Protein AF-A0A1G9MLP8-F1 (afdb_monomer)

pLDDT: mean 77.38, std 22.93, range [35.78, 98.5]

Mean predicted aligned error: 13.38 Å

Nearest PDB structures (foldseek):
  8gqe-assembly1_B  TM=9.775E-01  e=1.980E-11  Arabidopsis thaliana
  6xzn-assembly2_B  TM=9.086E-01  e=4.707E-11  Arabidopsis thaliana
  1i2m-assembly2_D  TM=8.773E-01  e=1.036E-09  Homo sapiens
  8ux1-assembly1_L  TM=8.964E-01  e=3.568E-09  Homo sapiens
  4d4q-assembly2_B  TM=9.129E-01  e=1.330E-05  Saccharomyces cerevisiae

Solvent-accessible surface area (backbone atoms only — not comparable to full-atom values): 9219 Å² total; per-residue (Å²): 136,73,66,69,62,59,57,53,68,75,78,52,67,94,77,69,82,65,72,83,71,45,83,86,73,49,87,74,64,52,62,60,53,47,50,54,50,50,51,51,52,56,71,68,50,89,45,103,82,61,79,79,86,74,81,73,80,92,74,64,63,68,73,46,73,36,69,34,72,60,29,39,38,35,34,25,76,82,13,43,42,34,18,31,32,54,11,86,38,5,39,43,14,56,66,46,54,66,64,30,97,51,78,41,60,34,44,97,54,64,51,38,74,46,75,48,56,42,70,47,29,32,39,35,34,30,76,89,69,52,44,33,18,22,4,44,10,82,84,33,74,38,38,57,85,52,50,64,59,27,24,36,61,38,59,42,58,78,83,78,126

InterPro domains:
  IPR000408 Regulator of chromosome condensation, RCC1 [PF00415] (78-125)
  IPR000408 Regulator of chromosome condensation, RCC1 [PF00415] (128-158)
  IPR000408 Regulator of chromosome condensation, RCC1 [PR00633] (80-96)
  IPR000408 Regulator of chromosome condensation, RCC1 [PR00633] (112-125)
  IPR000408 Regulator of chromosome condensation, RCC1 [PR00633] (131-147)
  IPR000408 Regulator of chromosome condensation, RCC1 [PS50012] (79-128)
  IPR000408 Regulator of chromosome condensation, RCC1 [PS50012] (129-161)
  IPR009091 Regulator of chromosome condensation 1/beta-lactamase-inhibitor protein II [G3DSA:2.130.10.30] (37-161)
  IPR009091 Regulator of chromosome condensation 1/beta-lactamase-inhibitor protein II [SSF50985] (53-158)
  IPR011009 Protein kinase-like domain superfamily [SSF56112] (1-56)
  IPR051553 Ran GTPase-activating [PTHR45982] (58-147)

Structure (mmCIF, N/CA/C/O backbone):
data_AF-A0A1G9MLP8-F1
#
_entry.id   AF-A0A1G9MLP8-F1
#
loop_
_atom_site.group_PDB
_atom_site.id
_atom_site.type_symbol
_atom_site.label_atom_id
_atom_site.label_alt_id
_atom_site.label_comp_id
_atom_site.label_asym_id
_atom_site.label_entity_id
_atom_site.label_seq_id
_atom_site.pdbx_PDB_ins_code
_atom_site.Cartn_x
_atom_site.Cartn_y
_atom_site.Cartn_z
_atom_site.occupancy
_atom_site.B_iso_or_equiv
_atom_site.auth_seq_id
_atom_site.auth_comp_id
_atom_site.auth_asym_id
_atom_site.auth_atom_id
_atom_site.pdbx_PDB_model_num
ATOM 1 N N . MET A 1 1 ? -40.109 -25.191 17.026 1.00 53.91 1 MET A N 1
ATOM 2 C CA . MET A 1 1 ? -39.050 -24.714 17.948 1.00 53.91 1 MET A CA 1
ATOM 3 C C . MET A 1 1 ? -38.918 -25.519 19.252 1.00 53.91 1 MET A C 1
ATOM 5 O O . MET A 1 1 ? -37.947 -25.296 19.954 1.00 53.91 1 MET A O 1
ATOM 9 N N . GLY A 1 2 ? -39.821 -26.458 19.596 1.00 47.56 2 GLY A N 1
ATOM 10 C CA . GLY A 1 2 ? -39.770 -27.178 20.887 1.00 47.56 2 GLY A CA 1
ATOM 11 C C . GLY A 1 2 ? -39.292 -28.639 20.861 1.00 47.56 2 GLY A C 1
ATOM 12 O O . GLY A 1 2 ? -38.788 -29.117 21.873 1.00 47.56 2 GLY A O 1
ATOM 13 N N . GLU A 1 3 ? -39.407 -29.353 19.734 1.00 45.50 3 GLU A N 1
ATOM 14 C CA . GLU A 1 3 ? -39.109 -30.802 19.701 1.00 45.50 3 GLU A CA 1
ATOM 15 C C . GLU A 1 3 ? -37.720 -31.145 19.142 1.00 45.50 3 GLU A C 1
ATOM 17 O O . GLU A 1 3 ? -37.075 -32.064 19.639 1.00 45.50 3 GLU A O 1
ATOM 22 N N . VAL A 1 4 ? -37.178 -30.328 18.231 1.00 47.28 4 VAL A N 1
ATOM 23 C CA . VAL A 1 4 ? -35.795 -30.478 17.727 1.00 47.28 4 VAL A CA 1
ATOM 24 C C . VAL A 1 4 ? -34.762 -30.217 18.837 1.00 47.28 4 VAL A C 1
ATOM 26 O O . VAL A 1 4 ? -33.753 -30.909 18.935 1.00 47.28 4 VAL A O 1
ATOM 29 N N . TYR A 1 5 ? -35.055 -29.285 19.750 1.00 39.28 5 TYR A N 1
ATOM 30 C CA . TYR A 1 5 ? -34.163 -28.902 20.853 1.00 39.28 5 TYR A CA 1
ATOM 31 C C . TYR A 1 5 ? -34.006 -30.005 21.919 1.00 39.28 5 TYR A C 1
ATOM 33 O O . TYR A 1 5 ? -32.976 -30.078 22.584 1.00 39.28 5 TYR A O 1
ATOM 41 N N . ARG A 1 6 ? -35.002 -30.895 22.083 1.00 45.81 6 ARG A N 1
ATOM 42 C CA . ARG A 1 6 ? -34.926 -32.013 23.048 1.00 45.81 6 ARG A CA 1
ATOM 43 C C . ARG A 1 6 ? -34.207 -33.245 22.498 1.00 45.81 6 ARG A C 1
ATOM 45 O O . ARG A 1 6 ? -33.658 -33.998 23.297 1.00 45.81 6 ARG A O 1
ATOM 52 N N . ALA A 1 7 ? -34.182 -33.436 21.178 1.00 42.38 7 ALA A N 1
ATOM 53 C CA . ALA A 1 7 ? -33.455 -34.541 20.551 1.00 42.38 7 ALA A CA 1
ATOM 54 C C . ALA A 1 7 ? -31.935 -34.297 20.571 1.00 42.38 7 ALA A C 1
ATOM 56 O O . ALA A 1 7 ? -31.174 -35.162 20.994 1.00 42.38 7 ALA A O 1
ATOM 57 N N . VAL A 1 8 ? -31.499 -33.075 20.241 1.00 42.16 8 VAL A N 1
ATOM 58 C CA . VAL A 1 8 ? -30.069 -32.715 20.167 1.00 42.16 8 VAL A CA 1
ATOM 59 C C . VAL A 1 8 ? -29.393 -32.717 21.545 1.00 42.16 8 VAL A C 1
ATOM 61 O O . VAL A 1 8 ? -28.233 -33.096 21.674 1.00 42.16 8 VAL A O 1
ATOM 64 N N . HIS A 1 9 ? -30.128 -32.375 22.606 1.00 41.53 9 HIS A N 1
ATOM 65 C CA . HIS A 1 9 ? -29.565 -32.267 23.954 1.00 41.53 9 HIS A CA 1
ATOM 66 C C . HIS A 1 9 ? -29.319 -33.624 24.650 1.00 41.53 9 HIS A C 1
ATOM 68 O O . HIS A 1 9 ? -28.704 -33.647 25.720 1.00 41.53 9 HIS A O 1
ATOM 74 N N . ARG A 1 10 ? -29.809 -34.739 24.078 1.00 44.38 10 ARG A N 1
ATOM 75 C CA . ARG A 1 10 ? -29.667 -36.091 24.649 1.00 44.38 10 ARG A CA 1
ATOM 76 C C . ARG A 1 10 ? -28.544 -36.916 23.999 1.00 44.38 10 ARG A C 1
ATOM 78 O O . ARG A 1 10 ? -28.057 -37.829 24.653 1.00 44.38 10 ARG A O 1
ATOM 85 N N . GLU A 1 11 ? -28.096 -36.579 22.787 1.00 47.31 11 GLU A N 1
ATOM 86 C CA . GLU A 1 11 ? -27.062 -37.355 22.073 1.00 47.31 11 GLU A CA 1
ATOM 87 C C . GLU A 1 11 ? -25.702 -36.665 21.924 1.00 47.31 11 GLU A C 1
ATOM 89 O O . GLU A 1 11 ? -24.708 -37.357 21.718 1.00 47.31 11 GLU A O 1
ATOM 94 N N . LEU A 1 12 ? -25.594 -35.343 22.086 1.00 44.66 12 LEU A N 1
ATOM 95 C CA . LEU A 1 12 ? -24.312 -34.649 21.934 1.00 44.66 12 LEU A CA 1
ATOM 96 C C . LEU A 1 12 ? -24.011 -33.797 23.166 1.00 44.66 12 LEU A C 1
ATOM 98 O O . LEU A 1 12 ? -24.741 -32.871 23.522 1.00 44.66 12 LEU A O 1
ATOM 102 N N . GLY A 1 13 ? -22.926 -34.161 23.850 1.00 40.34 13 GLY A N 1
ATOM 103 C CA . GLY A 1 13 ? -22.403 -33.441 25.002 1.00 40.34 13 GLY A CA 1
ATOM 104 C C . GLY A 1 13 ? -22.163 -31.958 24.702 1.00 40.34 13 GLY A C 1
ATOM 105 O O . GLY A 1 13 ? -21.965 -31.539 23.563 1.00 40.34 13 GLY A O 1
ATOM 106 N N . ARG A 1 14 ? -22.177 -31.165 25.776 1.00 49.50 14 ARG A N 1
ATOM 107 C CA . ARG A 1 14 ? -22.226 -29.697 25.800 1.00 49.50 14 ARG A CA 1
ATOM 108 C C . ARG A 1 14 ? -21.105 -28.868 25.122 1.00 49.50 14 ARG A C 1
ATOM 110 O O . ARG A 1 14 ? -21.254 -27.654 25.205 1.00 49.50 14 ARG A O 1
ATOM 117 N N . PRO A 1 15 ? -20.067 -29.381 24.424 1.00 39.38 15 PRO A N 1
ATOM 118 C CA . PRO A 1 15 ? -19.195 -28.500 23.640 1.00 39.38 15 PRO A CA 1
ATOM 119 C C . PRO A 1 15 ? -19.415 -28.521 22.117 1.00 39.38 15 PRO A C 1
ATOM 121 O O . PRO A 1 15 ? -18.809 -27.705 21.440 1.00 39.38 15 PRO A O 1
ATOM 124 N N . ALA A 1 16 ? -20.263 -29.385 21.545 1.00 42.25 16 ALA A N 1
ATOM 125 C CA . ALA A 1 16 ? -20.268 -29.576 20.082 1.00 42.25 16 ALA A CA 1
ATOM 126 C C . ALA A 1 16 ? -21.273 -28.709 19.291 1.00 42.25 16 ALA A C 1
ATOM 128 O O . ALA A 1 16 ? -21.207 -28.650 18.068 1.00 42.25 16 ALA A O 1
ATOM 129 N N . ALA A 1 17 ? -22.211 -28.025 19.954 1.00 41.25 17 ALA A N 1
ATOM 130 C CA . ALA A 1 17 ? -23.273 -27.275 19.267 1.00 41.25 17 ALA A CA 1
ATOM 131 C C . ALA A 1 17 ? -22.945 -25.789 19.008 1.00 41.25 17 ALA A C 1
ATOM 133 O O . ALA A 1 17 ? -23.724 -25.103 18.351 1.00 41.25 17 ALA A O 1
ATOM 134 N N . LEU A 1 18 ? -21.812 -25.286 19.513 1.00 40.53 18 LEU A N 1
ATOM 135 C CA . LEU A 1 18 ? -21.386 -23.888 19.347 1.00 40.53 18 LEU A CA 1
ATOM 136 C C . LEU A 1 18 ? -20.372 -23.681 18.208 1.00 40.53 18 LEU A C 1
ATOM 138 O O . LEU A 1 18 ? -20.212 -22.553 17.759 1.00 40.53 18 LEU A O 1
ATOM 142 N N . GLU A 1 19 ? -19.748 -24.737 17.675 1.00 47.59 19 GLU A N 1
ATOM 143 C CA . GLU A 1 19 ? -18.704 -24.603 16.640 1.00 47.59 19 GLU A CA 1
ATOM 144 C C . GLU A 1 19 ? -19.226 -24.427 15.205 1.00 47.59 19 GLU A C 1
ATOM 146 O O . GLU A 1 19 ? -18.466 -24.056 14.317 1.00 47.59 19 GLU A O 1
ATOM 151 N N . LEU A 1 20 ? -20.522 -24.624 14.952 1.00 42.75 20 LEU A N 1
ATOM 152 C CA . LEU A 1 20 ? -21.065 -24.616 13.585 1.00 42.75 20 LEU A CA 1
ATOM 153 C C . LEU A 1 20 ? -21.684 -23.283 13.134 1.00 42.75 20 LEU A C 1
ATOM 155 O O . LEU A 1 20 ? -22.142 -23.184 12.000 1.00 42.75 20 LEU A O 1
ATOM 159 N N . LEU A 1 21 ? -21.679 -22.248 13.984 1.00 41.38 21 LEU A N 1
ATOM 160 C CA . LEU A 1 21 ? -22.217 -20.917 13.645 1.00 41.38 21 LEU A CA 1
ATOM 161 C C . LEU A 1 21 ? -21.263 -19.742 13.933 1.00 41.38 21 LEU A C 1
ATOM 163 O O . LEU A 1 21 ? -21.605 -18.599 13.647 1.00 41.38 21 LEU A O 1
ATOM 167 N N . LEU A 1 22 ? -20.060 -20.001 14.450 1.00 45.56 22 LEU A N 1
ATOM 168 C CA . LEU A 1 22 ? -19.068 -18.966 14.776 1.00 45.56 22 LEU A CA 1
ATOM 169 C C . LEU A 1 22 ? -18.173 -18.447 13.622 1.00 45.56 22 LEU A C 1
ATOM 171 O O . LEU A 1 22 ? -17.704 -17.314 13.750 1.00 45.56 22 LEU A O 1
ATOM 175 N N . PRO A 1 23 ? -17.950 -19.135 12.479 1.00 43.00 23 PRO A N 1
ATOM 176 C CA . PRO A 1 23 ? -17.004 -18.629 11.472 1.00 43.00 23 PRO A CA 1
ATOM 177 C C . PRO A 1 23 ? -17.439 -17.334 10.766 1.00 43.00 23 PRO A C 1
ATOM 179 O O . PRO A 1 23 ? -16.598 -16.620 10.233 1.00 43.00 23 PRO A O 1
ATOM 182 N N . ALA A 1 24 ? -18.736 -17.010 10.764 1.00 35.78 24 ALA A N 1
ATOM 183 C CA . ALA A 1 24 ? -19.271 -15.858 10.033 1.00 35.78 24 ALA A CA 1
ATOM 184 C C . ALA A 1 24 ? -19.302 -14.545 10.844 1.00 35.78 24 ALA A C 1
ATOM 186 O O . ALA A 1 24 ? -19.561 -13.492 10.272 1.00 35.78 24 ALA A O 1
ATOM 187 N N . LEU A 1 25 ? -19.039 -14.585 12.159 1.00 38.50 25 LEU A N 1
ATOM 188 C CA . LEU A 1 25 ? -19.125 -13.412 13.048 1.00 38.50 25 LEU A CA 1
ATOM 189 C C . LEU A 1 25 ? -17.811 -13.062 13.773 1.00 38.50 25 LEU A C 1
ATOM 191 O O . LEU A 1 25 ? -17.696 -11.958 14.294 1.00 38.50 25 LEU A O 1
ATOM 195 N N . ALA A 1 26 ? -16.805 -13.945 13.785 1.00 42.91 26 ALA A N 1
ATOM 196 C CA . ALA A 1 26 ? -15.567 -13.755 14.558 1.00 42.91 26 ALA A CA 1
ATOM 197 C C . ALA A 1 26 ? -14.403 -13.082 13.793 1.00 42.91 26 ALA A C 1
ATOM 199 O O . ALA A 1 26 ? -13.362 -12.794 14.380 1.00 42.91 26 ALA A O 1
ATOM 200 N N . MET A 1 27 ? -14.548 -12.801 12.493 1.00 45.09 27 MET A N 1
ATOM 201 C CA . MET A 1 27 ? -13.410 -12.451 11.625 1.00 45.09 27 MET A CA 1
ATOM 202 C C . MET A 1 27 ? -12.809 -11.043 11.831 1.00 45.09 27 MET A C 1
ATOM 204 O O . MET A 1 27 ? -11.852 -10.700 11.146 1.00 45.09 27 MET A O 1
ATOM 208 N N . GLN A 1 28 ? -13.341 -10.218 12.740 1.00 46.53 28 GLN A N 1
ATOM 209 C CA . GLN A 1 28 ? -12.912 -8.817 12.904 1.00 46.53 28 GLN A CA 1
ATOM 210 C C . GLN A 1 28 ? -12.429 -8.463 14.326 1.00 46.53 28 GLN A C 1
ATOM 212 O O . GLN A 1 28 ? -11.511 -7.659 14.457 1.00 46.53 28 GLN A O 1
ATOM 217 N N . GLU A 1 29 ? -12.951 -9.079 15.398 1.00 45.16 29 GLU A N 1
ATOM 218 C CA . GLU A 1 29 ? -12.584 -8.682 16.776 1.00 45.16 29 GLU A CA 1
ATOM 219 C C . GLU A 1 29 ? -11.509 -9.561 17.447 1.00 45.16 29 GLU A C 1
ATOM 221 O O . GLU A 1 29 ? -10.7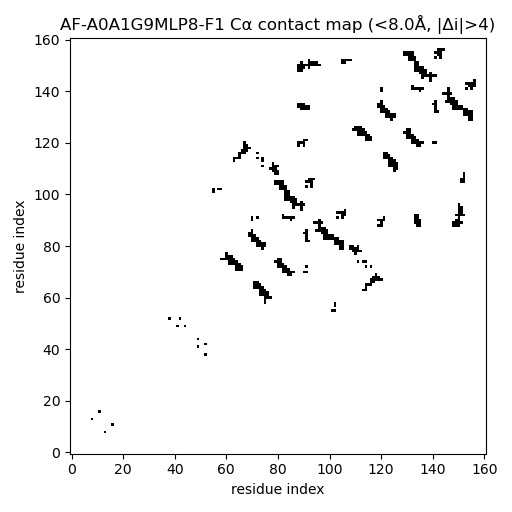58 -9.076 18.297 1.00 45.16 29 GLU A O 1
ATOM 226 N N . GLU A 1 30 ? -11.342 -10.830 17.053 1.00 51.16 30 GLU A N 1
ATOM 227 C CA . GLU A 1 30 ? -10.363 -11.714 17.709 1.00 51.16 30 GLU A CA 1
ATOM 228 C C . GLU A 1 30 ? -8.917 -11.472 17.265 1.00 51.16 30 GLU A C 1
ATOM 230 O O . GLU A 1 30 ? -8.000 -11.723 18.044 1.00 51.16 30 GLU A O 1
ATOM 235 N N . PHE A 1 31 ? -8.677 -10.946 16.060 1.00 44.84 31 PHE A N 1
ATOM 236 C CA . PHE A 1 31 ? -7.313 -10.726 15.566 1.00 44.84 31 PHE A CA 1
ATOM 237 C C . PHE A 1 31 ? -6.581 -9.650 16.376 1.00 44.84 31 PHE A C 1
ATOM 239 O O . PHE A 1 31 ? -5.468 -9.876 16.849 1.00 44.84 31 PHE A O 1
ATOM 246 N N . ALA A 1 32 ? -7.236 -8.512 16.622 1.00 41.03 32 ALA A N 1
ATOM 247 C CA . ALA A 1 32 ? -6.679 -7.437 17.439 1.00 41.03 32 ALA A CA 1
ATOM 248 C C . ALA A 1 32 ? -6.491 -7.878 18.902 1.00 41.03 32 ALA A C 1
ATOM 250 O O . ALA A 1 32 ? -5.440 -7.639 19.497 1.00 41.03 32 ALA A O 1
ATOM 251 N N . ALA A 1 33 ? -7.472 -8.586 19.474 1.00 43.09 33 ALA A N 1
ATOM 252 C CA . ALA A 1 33 ? -7.382 -9.096 20.841 1.00 43.09 33 ALA A CA 1
ATOM 253 C C . ALA A 1 33 ? -6.284 -10.163 20.995 1.00 43.09 33 ALA A C 1
ATOM 255 O O . ALA A 1 33 ? -5.565 -10.176 21.998 1.00 43.09 33 ALA A O 1
ATOM 256 N N . ARG A 1 34 ? -6.110 -11.029 19.990 1.00 52.19 34 ARG A N 1
ATOM 257 C CA . ARG A 1 34 ? -5.050 -12.037 19.941 1.00 52.19 34 ARG A CA 1
ATOM 258 C C . ARG A 1 34 ? -3.681 -11.398 19.766 1.00 52.19 34 ARG A C 1
ATOM 260 O O . ARG A 1 34 ? -2.786 -11.753 20.520 1.00 52.19 34 ARG A O 1
ATOM 267 N N . PHE A 1 35 ? -3.534 -10.416 18.880 1.00 51.34 35 PHE A N 1
ATOM 268 C CA . PHE A 1 35 ? -2.286 -9.674 18.699 1.00 51.34 35 PHE A CA 1
ATOM 269 C C . PHE A 1 35 ? -1.871 -8.946 19.983 1.00 51.34 35 PHE A C 1
ATOM 271 O O . PHE A 1 35 ? -0.734 -9.069 20.425 1.00 51.34 35 PHE A O 1
ATOM 278 N N . VAL A 1 36 ? -2.804 -8.266 20.659 1.00 54.22 36 VAL A N 1
ATOM 279 C CA . VAL A 1 36 ? -2.533 -7.596 21.944 1.00 54.22 36 VAL A CA 1
ATOM 280 C C . VAL A 1 36 ? -2.195 -8.605 23.044 1.00 54.22 36 VAL A C 1
ATOM 282 O O . VAL A 1 36 ? -1.314 -8.355 23.870 1.00 54.22 36 VAL A O 1
ATOM 285 N N . ARG A 1 37 ? -2.871 -9.759 23.074 1.00 50.50 37 ARG A N 1
ATOM 286 C CA . ARG A 1 37 ? -2.592 -10.822 24.046 1.00 50.50 37 ARG A CA 1
ATOM 287 C C . ARG A 1 37 ? -1.232 -11.470 23.794 1.00 50.50 37 ARG A C 1
ATOM 289 O O . ARG A 1 37 ? -0.479 -11.641 24.746 1.00 50.50 37 ARG A O 1
ATOM 296 N N . GLU A 1 38 ? -0.904 -11.793 22.550 1.00 53.50 38 GLU A N 1
ATOM 297 C CA . GLU A 1 38 ? 0.383 -12.374 22.161 1.00 53.50 38 GLU A CA 1
ATOM 298 C C . GLU A 1 38 ? 1.524 -11.368 22.367 1.00 53.50 38 GLU A C 1
ATOM 300 O O . GLU A 1 38 ? 2.541 -11.737 22.946 1.00 53.50 38 GLU A O 1
ATOM 305 N N . ALA A 1 39 ? 1.328 -10.082 22.055 1.00 53.38 39 ALA A N 1
ATOM 306 C CA . ALA A 1 39 ? 2.288 -9.021 22.363 1.00 53.38 39 ALA A CA 1
ATOM 307 C C . ALA A 1 39 ? 2.532 -8.877 23.877 1.00 53.38 39 ALA A C 1
ATOM 309 O O . ALA A 1 39 ? 3.679 -8.764 24.304 1.00 53.38 39 ALA A O 1
ATOM 310 N N . ARG A 1 40 ? 1.486 -8.951 24.717 1.00 57.59 40 ARG A N 1
ATOM 311 C CA . ARG A 1 40 ? 1.635 -8.949 26.187 1.00 57.59 40 ARG A CA 1
ATOM 312 C C . ARG A 1 40 ? 2.339 -10.198 26.713 1.00 57.59 40 ARG A C 1
ATOM 314 O O . ARG A 1 40 ? 3.132 -10.095 27.643 1.00 57.59 40 ARG A O 1
ATOM 321 N N . VAL A 1 41 ? 2.070 -11.365 26.125 1.00 57.31 41 VAL A N 1
ATOM 322 C CA . VAL A 1 41 ? 2.769 -12.612 26.471 1.00 57.31 41 VAL A CA 1
ATOM 323 C C . VAL A 1 41 ? 4.250 -12.501 26.101 1.00 57.31 41 VAL A C 1
ATOM 325 O O . VAL A 1 41 ? 5.091 -12.816 26.936 1.00 57.31 41 VAL A O 1
ATOM 328 N N . MET A 1 42 ? 4.583 -11.964 24.924 1.00 51.47 42 MET A N 1
ATOM 329 C CA . MET A 1 42 ? 5.971 -11.728 24.511 1.00 51.47 42 MET A CA 1
ATOM 330 C C . MET A 1 42 ? 6.684 -10.692 25.394 1.00 51.47 42 MET A C 1
ATOM 332 O O . MET A 1 42 ? 7.830 -10.917 25.755 1.00 51.47 42 MET A O 1
ATOM 336 N N . GLN A 1 43 ? 6.006 -9.621 25.828 1.00 53.53 43 GLN A N 1
ATOM 337 C CA . GLN A 1 43 ? 6.556 -8.658 26.800 1.00 53.53 43 GLN A CA 1
ATOM 338 C C . GLN A 1 43 ? 6.795 -9.266 28.189 1.00 53.53 43 GLN A C 1
ATOM 340 O O . GLN A 1 43 ? 7.661 -8.798 28.919 1.00 53.53 43 GLN A O 1
ATOM 345 N N . SER A 1 44 ? 6.014 -10.281 28.575 1.00 55.84 44 SER A N 1
ATOM 346 C CA . SER A 1 44 ? 6.145 -10.953 29.877 1.00 55.84 44 SER A CA 1
ATOM 347 C C . SER A 1 44 ? 7.222 -12.041 29.910 1.00 55.84 44 SER A C 1
ATOM 349 O O . SER A 1 44 ? 7.632 -12.472 30.988 1.00 55.84 44 SER A O 1
ATOM 351 N N . LEU A 1 45 ? 7.674 -12.498 28.740 1.00 54.41 45 LEU A N 1
ATOM 352 C CA . LEU A 1 45 ? 8.751 -13.466 28.604 1.00 54.41 45 LEU A CA 1
ATOM 353 C C . LEU A 1 45 ? 10.069 -12.693 28.535 1.00 54.41 45 LEU A C 1
ATOM 355 O O . LEU A 1 45 ? 10.526 -12.329 27.458 1.00 54.41 45 LEU A O 1
ATOM 359 N N . ASP A 1 46 ? 10.670 -12.451 29.698 1.00 52.06 46 ASP A N 1
ATOM 360 C CA . ASP A 1 46 ? 11.998 -11.846 29.889 1.00 52.06 46 ASP A CA 1
ATOM 361 C C . ASP A 1 46 ? 13.107 -12.807 29.389 1.00 52.06 46 ASP A C 1
ATOM 363 O O . ASP A 1 46 ? 13.941 -13.318 30.139 1.00 52.06 46 ASP A O 1
ATOM 367 N N . HIS A 1 47 ? 13.031 -13.188 28.108 1.00 49.28 47 HIS A N 1
ATOM 368 C CA . HIS A 1 47 ? 13.912 -14.155 27.470 1.00 49.28 47 HIS A CA 1
ATOM 369 C C . HIS A 1 47 ? 15.039 -13.411 26.745 1.00 49.28 47 HIS A C 1
ATOM 371 O O . HIS A 1 47 ? 14.752 -12.624 25.842 1.00 49.28 47 HIS A O 1
ATOM 377 N N . PRO A 1 48 ? 16.321 -13.706 27.033 1.00 49.19 48 PRO A N 1
ATOM 378 C CA . PRO A 1 48 ? 17.476 -12.958 26.517 1.00 49.19 48 PRO A CA 1
ATOM 379 C C . PRO A 1 48 ? 17.740 -13.122 25.002 1.00 49.19 48 PRO A C 1
ATOM 381 O O . PRO A 1 48 ? 18.816 -12.778 24.520 1.00 49.19 48 PRO A O 1
ATOM 384 N N . GLY A 1 49 ? 16.769 -13.640 24.245 1.00 51.31 49 GLY A N 1
ATOM 385 C CA . GLY A 1 49 ? 16.804 -13.791 22.790 1.00 51.31 49 GLY A CA 1
ATOM 386 C C . GLY A 1 49 ? 15.471 -13.507 22.085 1.00 51.31 49 GLY A C 1
ATOM 387 O O . GLY A 1 49 ? 15.378 -13.760 20.887 1.00 51.31 49 GLY A O 1
ATOM 388 N N . ILE A 1 50 ? 14.441 -13.013 22.787 1.00 51.53 50 ILE A N 1
ATOM 389 C CA . ILE A 1 50 ? 13.171 -12.612 22.159 1.00 51.53 50 ILE A CA 1
ATOM 390 C C . ILE A 1 50 ? 13.204 -11.107 21.897 1.00 51.53 50 ILE A C 1
ATOM 392 O O . ILE A 1 50 ? 13.540 -10.305 22.763 1.00 51.53 50 ILE A O 1
ATOM 396 N N . ALA A 1 51 ? 12.903 -10.765 20.647 1.00 50.25 51 ALA A N 1
ATOM 397 C CA . ALA A 1 51 ? 12.945 -9.434 20.074 1.00 50.25 51 ALA A CA 1
ATOM 398 C C . ALA A 1 51 ? 12.258 -8.384 20.958 1.00 50.25 51 ALA A C 1
ATOM 400 O O . ALA A 1 51 ? 11.099 -8.531 21.347 1.00 50.25 51 ALA A O 1
ATOM 401 N N . TYR A 1 52 ? 12.969 -7.289 21.216 1.00 52.78 52 TYR A N 1
ATOM 402 C CA . TYR A 1 52 ? 12.377 -6.073 21.753 1.00 52.78 52 TYR A CA 1
ATOM 403 C C . TYR A 1 52 ? 11.236 -5.644 20.826 1.00 52.78 52 TYR A C 1
ATOM 405 O O . TYR A 1 52 ? 11.463 -5.384 19.644 1.00 52.78 52 TYR A O 1
ATOM 413 N N . LEU A 1 53 ? 10.007 -5.585 21.343 1.00 56.66 53 LEU A N 1
ATOM 414 C CA . LEU A 1 53 ? 8.910 -4.970 20.605 1.00 56.66 53 LEU A CA 1
ATOM 415 C C . LEU A 1 53 ? 9.245 -3.491 20.415 1.00 56.66 53 LEU A C 1
ATOM 417 O O . LEU A 1 53 ? 9.374 -2.746 21.387 1.00 56.66 53 LEU A O 1
ATOM 421 N N . VAL A 1 54 ? 9.395 -3.080 19.160 1.00 65.88 54 VAL A N 1
ATOM 422 C CA . VAL A 1 54 ? 9.622 -1.685 18.795 1.00 65.88 54 VAL A CA 1
ATOM 423 C C . VAL A 1 54 ? 8.287 -1.081 18.390 1.00 65.88 54 VAL A C 1
ATOM 425 O O . VAL A 1 54 ? 7.614 -1.575 17.486 1.00 65.88 54 VAL A O 1
ATOM 428 N N . THR A 1 55 ? 7.896 -0.005 19.066 1.00 73.31 55 THR A N 1
ATOM 429 C CA . THR A 1 55 ? 6.736 0.786 18.661 1.00 73.31 55 THR A CA 1
ATOM 430 C C . THR A 1 55 ? 7.059 1.519 17.366 1.00 73.31 55 THR A C 1
ATOM 432 O O . THR A 1 55 ? 8.056 2.237 17.287 1.00 73.31 55 THR A O 1
ATOM 435 N N . VAL A 1 56 ? 6.190 1.386 16.368 1.00 72.94 56 VAL A N 1
ATOM 436 C CA . VAL A 1 56 ? 6.250 2.218 15.167 1.00 72.94 56 VAL A CA 1
ATOM 437 C C . VAL A 1 56 ? 5.674 3.593 15.514 1.00 72.94 56 VAL A C 1
ATOM 439 O O . VAL A 1 56 ? 4.467 3.759 15.683 1.00 72.94 56 VAL A O 1
ATOM 442 N N . SER A 1 57 ? 6.555 4.574 15.697 1.00 75.19 57 SER A N 1
ATOM 443 C CA . SER A 1 57 ? 6.178 5.949 16.037 1.00 75.19 57 SER A CA 1
ATOM 444 C C . SER A 1 57 ? 5.391 6.616 14.905 1.00 75.19 57 SER A C 1
ATOM 446 O O . SER A 1 57 ? 5.678 6.397 13.733 1.00 75.19 57 SER A O 1
ATOM 448 N N . GLY A 1 58 ? 4.427 7.470 15.258 1.00 72.75 58 GLY A N 1
ATOM 449 C CA . GLY A 1 58 ? 3.650 8.264 14.293 1.00 72.75 58 GLY A CA 1
ATOM 450 C C . GLY A 1 58 ? 2.361 7.606 13.792 1.00 72.75 58 GLY A C 1
ATOM 451 O O . GLY A 1 58 ? 1.558 8.279 13.151 1.00 72.75 58 GLY A O 1
ATOM 452 N N . LEU A 1 59 ? 2.111 6.338 14.135 1.00 77.38 59 LEU A N 1
ATOM 453 C CA . LEU A 1 59 ? 0.857 5.655 13.819 1.00 77.38 59 LEU A CA 1
ATOM 454 C C . LEU A 1 59 ? -0.149 5.805 14.963 1.00 77.38 59 LEU A C 1
ATOM 456 O O . LEU A 1 59 ? 0.060 5.307 16.069 1.00 77.38 59 LEU A O 1
ATOM 460 N N . THR A 1 60 ? -1.263 6.478 14.688 1.00 80.06 60 THR A N 1
ATOM 461 C CA . THR A 1 60 ? -2.407 6.599 15.601 1.00 80.06 60 THR A CA 1
ATOM 462 C C . THR A 1 60 ? -3.660 6.055 14.928 1.00 80.06 60 THR A C 1
ATOM 464 O O . THR A 1 60 ? -3.800 6.136 13.709 1.00 80.06 60 THR A O 1
ATOM 467 N N . ASP A 1 61 ? -4.572 5.496 15.725 1.00 87.19 61 ASP A N 1
ATOM 468 C CA . ASP A 1 61 ? -5.882 5.010 15.270 1.00 87.19 61 ASP A CA 1
ATOM 469 C C . ASP A 1 61 ? -5.833 3.993 14.118 1.00 87.19 61 ASP A C 1
ATOM 471 O O . ASP A 1 61 ? -6.710 3.981 13.255 1.00 87.19 61 ASP A O 1
ATOM 475 N N . VAL A 1 62 ? -4.817 3.125 14.100 1.00 88.88 62 VAL A N 1
ATOM 476 C CA . VAL A 1 62 ? -4.728 2.016 13.139 1.00 88.88 62 VAL A CA 1
ATOM 477 C C . VAL A 1 62 ? -5.875 1.034 13.379 1.00 88.88 62 VAL A C 1
ATOM 479 O O . VAL A 1 62 ? -6.069 0.553 14.495 1.00 88.88 62 VAL A O 1
ATOM 482 N N . ILE A 1 63 ? -6.630 0.735 12.322 1.00 90.38 63 ILE A N 1
ATOM 483 C CA . ILE A 1 63 ? -7.768 -0.197 12.338 1.00 90.38 63 ILE A CA 1
ATOM 484 C C . ILE A 1 63 ? -7.495 -1.477 11.549 1.00 90.38 63 ILE A C 1
ATOM 486 O O . ILE A 1 63 ? -8.172 -2.480 11.755 1.00 90.38 63 ILE A O 1
ATOM 490 N N . THR A 1 64 ? -6.520 -1.471 10.642 1.00 89.44 64 THR A N 1
ATOM 491 C CA . THR A 1 64 ? -6.143 -2.638 9.834 1.00 89.44 64 THR A CA 1
ATOM 492 C C . THR A 1 64 ? -4.673 -2.538 9.451 1.00 89.44 64 THR A C 1
ATOM 494 O O . THR A 1 64 ? -4.151 -1.442 9.264 1.00 89.44 64 THR A O 1
ATOM 497 N N . ILE A 1 65 ? -4.002 -3.682 9.340 1.00 91.88 65 ILE A N 1
ATOM 498 C CA . ILE A 1 65 ? -2.631 -3.794 8.837 1.00 91.88 65 ILE A CA 1
ATOM 499 C C . ILE A 1 65 ? -2.572 -4.866 7.753 1.00 91.88 65 ILE A C 1
ATOM 501 O O . ILE A 1 65 ? -3.357 -5.814 7.780 1.00 91.88 65 ILE A O 1
ATOM 505 N N . ALA A 1 66 ? -1.622 -4.737 6.836 1.00 90.88 66 ALA A N 1
ATOM 506 C CA . ALA A 1 66 ? -1.319 -5.746 5.831 1.00 90.88 66 ALA A CA 1
ATOM 507 C C . ALA A 1 66 ? 0.205 -5.867 5.677 1.00 90.88 66 ALA A C 1
ATOM 509 O O . ALA A 1 66 ? 0.912 -4.862 5.720 1.00 90.88 66 ALA A O 1
ATOM 510 N N . ALA A 1 67 ? 0.717 -7.089 5.528 1.00 90.31 67 ALA A N 1
ATOM 511 C CA . ALA A 1 67 ? 2.146 -7.354 5.373 1.00 90.31 67 ALA A CA 1
ATOM 512 C C . ALA A 1 67 ? 2.409 -7.996 4.008 1.00 90.31 67 ALA A C 1
ATOM 514 O O . ALA A 1 67 ? 1.830 -9.039 3.702 1.00 90.31 67 ALA A O 1
ATOM 515 N N . GLY A 1 68 ? 3.254 -7.352 3.202 1.00 88.25 68 GLY A N 1
ATOM 516 C CA . GLY A 1 68 ? 3.790 -7.916 1.964 1.00 88.25 68 GLY A CA 1
ATOM 517 C C . GLY A 1 68 ? 5.090 -8.682 2.220 1.00 88.25 68 GLY A C 1
ATOM 518 O O . GLY A 1 68 ? 5.413 -8.993 3.364 1.00 88.25 68 GLY A O 1
ATOM 519 N N . ASP A 1 69 ? 5.867 -8.964 1.168 1.00 90.62 69 ASP A N 1
ATOM 520 C CA . ASP A 1 69 ? 7.126 -9.730 1.290 1.00 90.62 69 ASP A CA 1
ATOM 521 C C . ASP A 1 69 ? 8.161 -9.016 2.173 1.00 90.62 69 ASP A C 1
ATOM 523 O O . ASP A 1 69 ? 8.666 -9.563 3.152 1.00 90.62 69 ASP A O 1
ATOM 527 N N . ARG A 1 70 ? 8.455 -7.754 1.839 1.00 92.88 70 ARG A N 1
ATOM 528 C CA . ARG A 1 70 ? 9.446 -6.922 2.545 1.00 92.88 70 ARG A CA 1
ATOM 529 C C . ARG A 1 70 ? 8.918 -5.544 2.934 1.00 92.88 70 ARG A C 1
ATOM 531 O O . ARG A 1 70 ? 9.702 -4.636 3.199 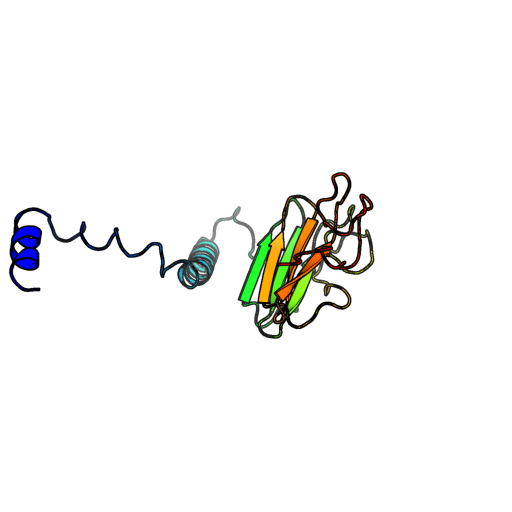1.00 92.88 70 ARG A O 1
ATOM 538 N N . PHE A 1 71 ? 7.600 -5.372 2.955 1.00 95.12 71 PHE A N 1
ATOM 539 C CA . PHE A 1 71 ? 6.963 -4.101 3.285 1.00 95.12 71 PHE A CA 1
ATOM 540 C C . PHE A 1 71 ? 5.662 -4.304 4.059 1.00 95.12 71 PHE A C 1
ATOM 542 O O . PHE A 1 71 ? 5.147 -5.416 4.182 1.00 95.12 71 PHE A O 1
ATOM 549 N N . SER A 1 72 ? 5.143 -3.234 4.639 1.00 94.94 72 SER A N 1
ATOM 550 C CA . SER A 1 72 ? 3.940 -3.246 5.464 1.00 94.94 72 SER A CA 1
ATOM 551 C C . SER A 1 72 ? 3.064 -2.044 5.152 1.00 94.94 72 SER A C 1
ATOM 553 O O . SER A 1 72 ? 3.561 -0.999 4.737 1.00 94.94 72 SER A O 1
ATOM 555 N N . LEU A 1 73 ? 1.762 -2.209 5.372 1.00 94.50 73 LEU A N 1
ATOM 556 C CA . LEU A 1 73 ? 0.747 -1.171 5.281 1.00 94.50 73 LEU A CA 1
ATOM 557 C C . LEU A 1 73 ? -0.035 -1.117 6.595 1.00 94.50 73 LEU A C 1
ATOM 559 O O . LEU A 1 73 ? -0.308 -2.147 7.217 1.00 94.50 73 LEU A O 1
ATOM 563 N N . ALA A 1 74 ? -0.475 0.076 6.969 1.00 95.06 74 ALA A N 1
ATOM 564 C CA . ALA A 1 74 ? -1.453 0.296 8.021 1.00 95.06 74 ALA A CA 1
ATOM 565 C C . ALA A 1 74 ? -2.528 1.269 7.534 1.00 95.06 74 ALA A C 1
ATOM 567 O O . ALA A 1 74 ? -2.218 2.317 6.975 1.00 95.06 74 ALA A O 1
ATOM 568 N N . LEU A 1 75 ? -3.788 0.915 7.771 1.00 94.31 75 LEU A N 1
ATOM 569 C CA . LEU A 1 75 ? -4.954 1.757 7.542 1.00 94.31 75 LEU A CA 1
ATOM 570 C C . LEU A 1 75 ? -5.389 2.378 8.871 1.00 94.31 75 LEU A C 1
ATOM 572 O O . LEU A 1 75 ? -5.694 1.668 9.834 1.00 94.31 75 LEU A O 1
ATOM 576 N N . CYS A 1 76 ? -5.439 3.703 8.911 1.00 92.44 76 CYS A N 1
ATOM 577 C CA . CYS A 1 76 ? -5.967 4.487 10.018 1.00 92.44 76 CYS A CA 1
ATOM 578 C C . CYS A 1 76 ? -7.487 4.669 9.892 1.00 92.44 76 CYS A C 1
ATOM 580 O O . CYS A 1 76 ? -8.048 4.689 8.799 1.00 92.44 76 CYS A O 1
ATOM 582 N N . ARG A 1 77 ? -8.165 4.881 11.026 1.00 90.12 77 ARG A N 1
ATOM 583 C CA . ARG A 1 77 ? -9.625 5.079 11.105 1.00 90.12 77 ARG A CA 1
ATOM 584 C C . ARG A 1 77 ? -10.149 6.239 10.253 1.00 90.12 77 ARG A C 1
ATOM 586 O O . ARG A 1 77 ? -11.316 6.236 9.885 1.00 90.12 77 ARG A O 1
ATOM 593 N N . ASN A 1 78 ? -9.309 7.228 9.971 1.00 90.62 78 ASN A N 1
ATOM 594 C CA . ASN A 1 78 ? -9.637 8.382 9.135 1.00 90.62 78 ASN A CA 1
ATOM 595 C C . ASN A 1 78 ? -9.435 8.129 7.627 1.00 90.62 78 ASN A C 1
ATOM 597 O O . ASN A 1 78 ? -9.414 9.087 6.864 1.00 90.62 78 ASN A O 1
ATOM 601 N N . GLY A 1 79 ? -9.216 6.881 7.206 1.00 92.75 79 GLY A N 1
ATOM 602 C CA . GLY A 1 79 ? -9.014 6.525 5.801 1.00 92.75 79 GLY A CA 1
ATOM 603 C C . GLY A 1 79 ? -7.603 6.783 5.267 1.00 92.75 79 GLY A C 1
ATOM 604 O O . GLY A 1 79 ? -7.375 6.602 4.075 1.00 92.75 79 GLY A O 1
ATOM 605 N N . ARG A 1 80 ? -6.649 7.192 6.118 1.00 94.75 80 ARG A N 1
ATOM 606 C CA . ARG A 1 80 ? -5.235 7.346 5.737 1.00 94.75 80 ARG A CA 1
ATOM 607 C C . ARG A 1 80 ? -4.530 5.992 5.701 1.00 94.75 80 ARG A C 1
ATOM 609 O O . ARG A 1 80 ? -4.678 5.203 6.635 1.00 94.75 80 ARG A O 1
ATOM 616 N N . VAL A 1 81 ? -3.704 5.766 4.681 1.00 96.62 81 VAL A N 1
ATOM 617 C CA . VAL A 1 81 ? -2.847 4.578 4.567 1.00 96.62 81 VAL A CA 1
ATOM 618 C C . VAL A 1 81 ? -1.385 4.981 4.696 1.00 96.62 81 VAL A C 1
ATOM 620 O O . VAL A 1 81 ? -0.923 5.884 4.003 1.00 96.62 81 VAL A O 1
ATOM 623 N N . THR A 1 82 ? -0.664 4.290 5.573 1.00 96.31 82 THR A N 1
ATOM 624 C CA . THR A 1 82 ? 0.776 4.471 5.782 1.00 96.31 82 THR A CA 1
ATOM 625 C C . THR A 1 82 ? 1.517 3.197 5.415 1.00 96.31 82 THR A C 1
ATOM 627 O O . THR A 1 82 ? 1.043 2.111 5.761 1.00 96.31 82 THR A O 1
ATOM 630 N N . THR A 1 83 ? 2.687 3.303 4.800 1.00 96.75 83 THR A N 1
ATOM 631 C CA . THR A 1 83 ? 3.490 2.162 4.351 1.00 96.75 83 THR A CA 1
ATOM 632 C C . THR A 1 83 ? 4.951 2.308 4.767 1.00 96.75 83 THR A C 1
ATOM 634 O O . THR A 1 83 ? 5.426 3.410 5.024 1.00 96.75 83 THR A O 1
ATOM 637 N N . TRP A 1 84 ? 5.669 1.195 4.914 1.00 97.31 84 TRP A N 1
ATOM 638 C CA . TRP A 1 84 ? 7.115 1.190 5.175 1.00 97.31 84 TRP A CA 1
ATOM 639 C C . TRP A 1 84 ? 7.751 -0.127 4.733 1.00 97.31 84 TRP A C 1
ATOM 641 O O . TRP A 1 84 ? 7.071 -1.144 4.595 1.00 97.31 84 TRP A O 1
ATOM 651 N N . GLY A 1 85 ? 9.069 -0.120 4.552 1.00 97.06 85 GLY A N 1
ATOM 652 C CA . GLY A 1 85 ? 9.880 -1.252 4.116 1.00 97.06 85 GLY A CA 1
ATOM 653 C C . GLY A 1 85 ? 10.427 -1.071 2.702 1.00 97.06 85 GLY A C 1
ATOM 654 O O . GLY A 1 85 ? 10.752 0.044 2.293 1.00 97.06 85 GLY A O 1
ATOM 655 N N . ALA A 1 86 ? 10.560 -2.185 1.987 1.00 96.69 86 ALA A N 1
ATOM 656 C CA . ALA A 1 86 ? 11.106 -2.229 0.636 1.00 96.69 86 ALA A CA 1
ATOM 657 C C . ALA A 1 86 ? 10.175 -1.565 -0.390 1.00 96.69 86 ALA A C 1
ATOM 659 O O . ALA A 1 86 ? 8.953 -1.720 -0.298 1.00 96.69 86 ALA A O 1
ATOM 660 N N . ASN A 1 87 ? 10.746 -0.875 -1.379 1.00 98.12 87 ASN A N 1
ATOM 661 C CA . ASN A 1 87 ? 10.003 -0.078 -2.358 1.00 98.12 87 ASN A CA 1
ATOM 662 C C . ASN A 1 87 ? 10.522 -0.193 -3.802 1.00 98.12 87 ASN A C 1
ATOM 664 O O . ASN A 1 87 ? 10.210 0.647 -4.641 1.00 98.12 87 ASN A O 1
ATOM 668 N N . GLU A 1 88 ? 11.300 -1.224 -4.135 1.00 97.81 88 GLU A N 1
ATOM 669 C CA . GLU A 1 88 ? 11.987 -1.306 -5.435 1.00 97.81 88 GLU A CA 1
ATOM 670 C C . GLU A 1 88 ? 11.030 -1.438 -6.638 1.00 97.81 88 GLU A C 1
ATOM 672 O O . GLU A 1 88 ? 11.455 -1.346 -7.788 1.00 97.81 88 GLU A O 1
ATOM 677 N N . ARG A 1 89 ? 9.740 -1.680 -6.379 1.00 97.94 89 ARG A N 1
ATOM 678 C CA . ARG A 1 89 ? 8.647 -1.768 -7.355 1.00 97.94 89 ARG A CA 1
ATOM 679 C C . ARG A 1 89 ? 7.609 -0.660 -7.191 1.00 97.94 89 ARG A C 1
ATOM 681 O O . ARG A 1 89 ? 6.586 -0.705 -7.859 1.00 97.94 89 ARG A O 1
ATOM 688 N N . GLY A 1 90 ? 7.830 0.300 -6.292 1.00 98.19 90 GLY A N 1
ATOM 689 C CA . GLY A 1 90 ? 6.846 1.334 -5.971 1.00 98.19 90 GLY A CA 1
ATOM 690 C C . GLY A 1 90 ? 5.727 0.852 -5.040 1.00 98.19 90 GLY A C 1
ATOM 691 O O . GLY A 1 90 ? 4.711 1.527 -4.894 1.00 98.19 90 GLY A O 1
ATOM 692 N N . GLN A 1 91 ? 5.882 -0.314 -4.398 1.00 98.25 91 GLN A N 1
ATOM 693 C CA . GLN A 1 91 ? 4.855 -0.958 -3.569 1.00 98.25 91 GLN A CA 1
ATOM 694 C C . GLN A 1 91 ? 4.444 -0.157 -2.320 1.00 98.25 91 GLN A C 1
ATOM 696 O O . GLN A 1 91 ? 3.402 -0.448 -1.723 1.00 98.25 91 GLN A O 1
ATOM 701 N N . LEU A 1 92 ? 5.211 0.876 -1.947 1.00 98.25 92 LEU A N 1
ATOM 702 C CA . LEU A 1 92 ? 4.845 1.817 -0.888 1.00 98.25 92 LEU A CA 1
ATOM 703 C C . LEU A 1 92 ? 3.842 2.885 -1.338 1.00 98.25 92 LEU A C 1
ATOM 705 O O . LEU A 1 92 ? 3.145 3.425 -0.481 1.00 98.25 92 LEU A O 1
ATOM 709 N N . GLY A 1 93 ? 3.732 3.173 -2.639 1.00 98.19 93 GLY A N 1
ATOM 710 C CA . GLY A 1 93 ? 2.723 4.095 -3.175 1.00 98.19 93 GLY A CA 1
ATOM 711 C C . GLY A 1 93 ? 2.980 5.575 -2.870 1.00 98.19 93 GLY A C 1
ATOM 712 O O . GLY A 1 93 ? 2.065 6.386 -2.957 1.00 98.19 93 GLY A O 1
ATOM 713 N N . ASN A 1 94 ? 4.198 5.944 -2.470 1.00 98.12 94 ASN A N 1
ATOM 714 C CA . ASN A 1 94 ? 4.578 7.302 -2.062 1.00 98.12 94 ASN A CA 1
ATOM 715 C C . ASN A 1 94 ? 5.152 8.158 -3.214 1.00 98.12 94 ASN A C 1
ATOM 717 O O . ASN A 1 94 ? 5.756 9.202 -2.969 1.00 98.12 94 ASN A O 1
ATOM 721 N N . GLY A 1 95 ? 5.017 7.705 -4.461 1.00 98.19 95 GLY A N 1
ATOM 722 C CA . GLY A 1 95 ? 5.564 8.361 -5.649 1.00 98.19 95 GLY A CA 1
ATOM 723 C C . GLY A 1 95 ? 7.062 8.126 -5.878 1.00 98.19 95 GLY A C 1
ATOM 724 O O . GLY A 1 95 ? 7.634 8.747 -6.773 1.00 98.19 95 GLY A O 1
ATOM 725 N N . THR A 1 96 ? 7.711 7.252 -5.100 1.00 98.19 96 THR A N 1
ATOM 726 C CA . THR A 1 96 ? 9.137 6.914 -5.256 1.00 98.19 96 THR A CA 1
ATOM 727 C C . THR A 1 96 ? 9.362 5.404 -5.365 1.00 98.19 96 THR A C 1
ATOM 729 O O . THR A 1 96 ? 8.445 4.613 -5.154 1.00 98.19 96 THR A O 1
ATOM 732 N N . PHE A 1 97 ? 10.599 5.007 -5.682 1.00 98.12 97 PHE A N 1
ATOM 733 C CA . PHE A 1 97 ? 11.065 3.610 -5.673 1.00 98.12 97 PHE A CA 1
ATOM 734 C C . PHE A 1 97 ? 12.107 3.350 -4.567 1.00 98.12 97 PHE A C 1
ATOM 736 O O . PHE A 1 97 ? 12.813 2.343 -4.581 1.00 98.12 97 PHE A O 1
ATOM 743 N N . ASP A 1 98 ? 12.233 4.285 -3.620 1.00 98.25 98 ASP A N 1
ATOM 744 C CA . ASP A 1 98 ? 13.220 4.227 -2.542 1.00 98.25 98 ASP A CA 1
ATOM 745 C C . ASP A 1 98 ? 12.616 3.599 -1.288 1.00 98.25 98 ASP A C 1
ATOM 747 O O . ASP A 1 98 ? 11.535 4.013 -0.846 1.00 98.25 98 ASP A O 1
ATOM 751 N N . ASP A 1 99 ? 13.331 2.642 -0.697 1.00 97.38 99 ASP A N 1
ATOM 752 C CA . ASP A 1 99 ? 12.958 1.995 0.561 1.00 97.38 99 ASP A CA 1
ATOM 753 C C . ASP A 1 99 ? 12.719 3.025 1.672 1.00 97.38 99 ASP A C 1
ATOM 755 O O . ASP A 1 99 ? 13.469 3.993 1.830 1.00 97.38 99 ASP A O 1
ATOM 759 N N . GLN A 1 100 ? 11.694 2.787 2.489 1.00 97.38 100 GLN A N 1
ATOM 760 C CA . GLN A 1 100 ? 11.351 3.657 3.611 1.00 97.38 100 GLN A CA 1
ATOM 761 C C . GLN A 1 100 ? 11.476 2.885 4.923 1.00 97.38 100 GLN A C 1
ATOM 763 O O . GLN A 1 100 ? 10.615 2.067 5.242 1.00 97.38 100 GLN A O 1
ATOM 768 N N . PRO A 1 101 ? 12.519 3.129 5.735 1.00 93.00 101 PRO A N 1
ATOM 769 C CA . PRO A 1 101 ? 12.667 2.457 7.027 1.00 93.00 101 PRO A CA 1
ATOM 770 C C . PRO A 1 101 ? 11.646 2.937 8.074 1.00 93.00 101 PRO A C 1
ATOM 772 O O . PRO A 1 101 ? 11.556 2.354 9.153 1.00 93.00 101 PRO A O 1
ATOM 775 N N . LEU A 1 102 ? 10.903 4.007 7.777 1.00 92.75 102 LEU A N 1
ATOM 776 C CA . LEU A 1 102 ? 9.879 4.608 8.626 1.00 92.75 102 LEU A CA 1
ATOM 777 C C . LEU A 1 102 ? 8.558 4.733 7.850 1.00 92.75 102 LEU A C 1
ATOM 779 O O . LEU A 1 102 ? 8.603 4.800 6.622 1.00 92.75 102 LEU A O 1
ATOM 783 N N . PRO A 1 103 ? 7.402 4.798 8.541 1.00 94.81 103 PRO A N 1
ATOM 784 C CA . PRO A 1 103 ? 6.117 5.019 7.890 1.00 94.81 103 PRO A CA 1
ATOM 785 C C . PRO A 1 103 ? 6.100 6.286 7.038 1.00 94.81 103 PRO A C 1
ATOM 787 O O . PRO A 1 103 ? 6.463 7.366 7.510 1.00 94.81 103 PRO A O 1
ATOM 790 N N . VAL A 1 104 ? 5.621 6.141 5.809 1.00 96.44 104 VAL A N 1
ATOM 791 C CA . VAL A 1 104 ? 5.300 7.222 4.879 1.00 96.44 104 VAL A CA 1
ATOM 792 C C . VAL A 1 104 ? 3.837 7.100 4.462 1.00 96.44 104 VAL A C 1
ATOM 794 O O . VAL A 1 104 ? 3.290 5.999 4.429 1.00 96.44 104 VAL A O 1
ATOM 797 N N . ASP A 1 105 ? 3.189 8.219 4.164 1.00 96.31 105 ASP A N 1
ATOM 798 C CA . ASP A 1 105 ? 1.819 8.205 3.657 1.00 96.31 105 ASP A CA 1
ATOM 799 C C . ASP A 1 105 ? 1.797 7.787 2.178 1.00 96.31 105 ASP A C 1
ATOM 801 O O . ASP A 1 105 ? 2.679 8.159 1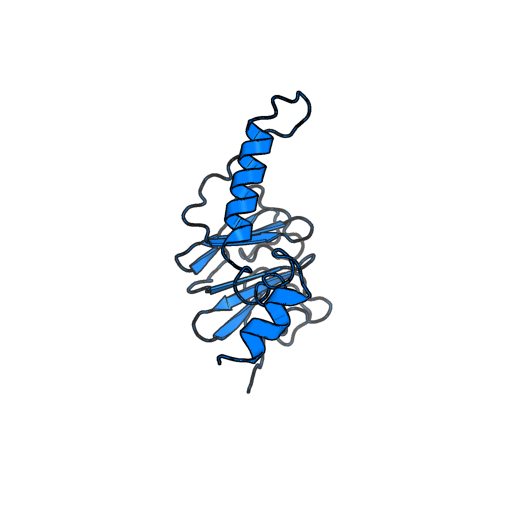.397 1.00 96.31 105 ASP A O 1
ATOM 805 N N . VAL A 1 106 ? 0.771 7.026 1.792 1.00 97.94 106 VAL A N 1
ATOM 806 C CA . VAL A 1 106 ? 0.483 6.757 0.377 1.00 97.94 106 VAL A CA 1
ATOM 807 C C . VAL A 1 106 ? 0.032 8.054 -0.295 1.00 97.94 106 VAL A C 1
ATOM 809 O O . VAL A 1 106 ? -0.778 8.800 0.261 1.00 97.94 106 VAL A O 1
ATOM 812 N N . LEU A 1 107 ? 0.559 8.325 -1.488 1.00 96.62 107 LEU A N 1
ATOM 813 C CA . LEU A 1 107 ? 0.313 9.562 -2.220 1.00 96.62 107 LEU A CA 1
ATOM 814 C C . LEU A 1 107 ? -1.147 9.646 -2.688 1.00 96.62 107 LEU A C 1
ATOM 816 O O . LEU A 1 107 ? -1.674 8.690 -3.250 1.00 96.62 107 LEU A O 1
ATOM 820 N N . ASP A 1 108 ? -1.775 10.803 -2.464 1.00 93.38 108 ASP A N 1
ATOM 821 C CA . ASP A 1 108 ? -3.107 11.169 -2.968 1.00 93.38 108 ASP A CA 1
ATOM 822 C C . ASP A 1 108 ? -4.233 10.153 -2.677 1.00 93.38 108 ASP A C 1
ATOM 824 O O . ASP A 1 108 ? -5.235 10.090 -3.388 1.00 93.38 108 ASP A O 1
ATOM 828 N N . LEU A 1 109 ? -4.104 9.385 -1.589 1.00 94.25 109 LEU A N 1
ATOM 829 C CA . LEU A 1 109 ? -5.067 8.358 -1.198 1.00 94.25 109 LEU A CA 1
ATOM 830 C C . LEU A 1 109 ? -5.850 8.772 0.059 1.00 94.25 109 LEU A C 1
ATOM 832 O O . LEU A 1 109 ? -5.280 8.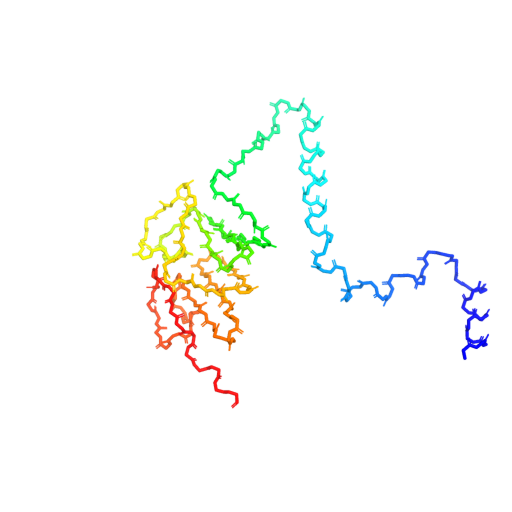979 1.131 1.00 94.25 109 LEU A O 1
ATOM 836 N N . THR A 1 110 ? -7.174 8.883 -0.066 1.00 89.81 110 THR A N 1
ATOM 837 C CA . THR A 1 110 ? -8.091 9.275 1.024 1.00 89.81 110 THR A CA 1
ATOM 838 C C . THR A 1 110 ? -9.342 8.401 1.023 1.00 89.81 110 THR A C 1
ATOM 840 O O . THR A 1 110 ? -9.583 7.687 0.056 1.00 89.81 110 THR A O 1
ATOM 843 N N . GLU A 1 111 ? -10.130 8.430 2.106 1.00 94.12 111 GLU A N 1
ATOM 844 C CA . GLU A 1 111 ? -11.393 7.674 2.220 1.00 94.12 111 GLU A CA 1
ATOM 845 C C . GLU A 1 111 ? -11.238 6.149 2.025 1.00 94.12 111 GLU A C 1
ATOM 847 O O . GLU A 1 111 ? -12.155 5.461 1.570 1.00 94.12 111 GLU A O 1
ATOM 852 N N . VAL A 1 112 ? -10.074 5.596 2.382 1.00 97.12 112 VAL A N 1
ATOM 853 C CA . VAL A 1 112 ? -9.815 4.156 2.283 1.00 97.12 112 VAL A CA 1
ATOM 854 C C . VAL A 1 112 ? -10.578 3.403 3.366 1.00 97.12 112 VAL A C 1
ATOM 856 O O . VAL A 1 112 ? -10.495 3.719 4.552 1.00 97.12 112 VAL A O 1
ATOM 859 N N . THR A 1 113 ? -11.284 2.354 2.961 1.00 95.88 113 THR A N 1
ATOM 860 C CA . THR A 1 113 ? -12.051 1.478 3.860 1.00 95.88 113 THR A CA 1
ATOM 861 C C . THR A 1 113 ? -11.425 0.101 4.038 1.00 95.88 113 THR A C 1
ATOM 863 O O . THR A 1 113 ? -11.665 -0.553 5.053 1.00 95.88 113 THR A O 1
ATOM 866 N N . ALA A 1 114 ? -10.595 -0.336 3.090 1.00 94.06 114 ALA A N 1
ATOM 867 C CA . ALA A 1 114 ? -9.862 -1.588 3.181 1.00 94.06 114 ALA A CA 1
ATOM 868 C C . ALA A 1 114 ? -8.543 -1.511 2.411 1.00 94.06 114 ALA A C 1
ATOM 870 O O . ALA A 1 114 ? -8.435 -0.806 1.409 1.00 94.06 114 ALA A O 1
ATOM 871 N N . VAL A 1 115 ? -7.556 -2.275 2.875 1.00 95.06 115 VAL A N 1
ATOM 872 C CA . VAL A 1 115 ? -6.252 -2.437 2.225 1.00 95.06 115 VAL A CA 1
ATOM 873 C C . VAL A 1 115 ? -5.931 -3.918 2.068 1.00 95.06 115 VAL A C 1
ATOM 875 O O . VAL A 1 115 ? -6.300 -4.734 2.913 1.00 95.06 115 VAL A O 1
ATOM 878 N N . SER A 1 116 ? -5.225 -4.260 0.997 1.00 95.06 116 SER A N 1
ATOM 879 C CA . SER A 1 116 ? -4.665 -5.589 0.764 1.00 95.06 116 SER A CA 1
ATOM 880 C C . SER A 1 116 ? -3.294 -5.461 0.111 1.00 95.06 116 SER A C 1
ATOM 882 O O . SER A 1 116 ? -2.974 -4.446 -0.501 1.00 95.06 116 SER A O 1
ATOM 884 N N . THR A 1 117 ? -2.469 -6.491 0.249 1.00 91.50 117 THR A N 1
ATOM 885 C CA . THR A 1 117 ? -1.127 -6.527 -0.328 1.00 91.50 117 THR A CA 1
ATOM 886 C C . THR A 1 117 ? -0.754 -7.938 -0.765 1.00 91.50 117 THR A C 1
ATOM 888 O O . THR A 1 117 ? -1.326 -8.922 -0.291 1.00 91.50 117 THR A O 1
ATOM 891 N N . SER A 1 118 ? 0.204 -8.024 -1.679 1.00 89.25 118 SER A N 1
ATOM 892 C CA . SER A 1 118 ? 0.846 -9.255 -2.130 1.00 89.25 118 SER A CA 1
ATOM 893 C C . SER A 1 118 ? 2.367 -9.141 -1.956 1.00 89.25 118 SER A C 1
ATOM 895 O O . SER A 1 118 ? 2.862 -8.375 -1.133 1.00 89.25 118 SER A O 1
ATOM 897 N N . THR A 1 119 ? 3.149 -9.904 -2.722 1.00 89.19 119 THR A N 1
ATOM 898 C CA . THR A 1 119 ? 4.614 -9.885 -2.645 1.00 89.19 119 THR A CA 1
ATOM 899 C C . THR A 1 119 ? 5.172 -8.483 -2.913 1.00 89.19 119 THR A C 1
ATOM 901 O O . THR A 1 119 ? 6.023 -8.019 -2.158 1.00 89.19 119 THR A O 1
ATOM 904 N N . GLN A 1 120 ? 4.692 -7.797 -3.960 1.00 93.12 120 GLN A N 1
ATOM 905 C CA . GLN A 1 120 ? 5.247 -6.509 -4.411 1.00 93.12 120 GLN A CA 1
ATOM 906 C C . GLN A 1 120 ? 4.203 -5.526 -4.974 1.00 93.12 120 GLN A C 1
ATOM 908 O O . GLN A 1 120 ? 4.577 -4.583 -5.662 1.00 93.12 120 GLN A O 1
ATOM 913 N N . HIS A 1 121 ? 2.910 -5.728 -4.724 1.00 96.00 121 HIS A N 1
ATOM 914 C CA . HIS A 1 121 ? 1.869 -4.764 -5.094 1.00 96.00 121 HIS A CA 1
ATOM 915 C C . HIS A 1 121 ? 0.843 -4.636 -3.973 1.00 96.00 121 HIS A C 1
ATOM 917 O O . HIS A 1 121 ? 0.714 -5.523 -3.124 1.00 96.00 121 HIS A O 1
ATOM 923 N N . SER A 1 122 ? 0.117 -3.531 -4.004 1.00 97.75 122 SER A N 1
ATOM 924 C CA . SER A 1 122 ? -0.833 -3.113 -2.984 1.00 97.75 122 SER A CA 1
ATOM 925 C C . SER A 1 122 ? -2.154 -2.726 -3.625 1.00 97.75 122 SER A C 1
ATOM 927 O O . SER A 1 122 ? -2.182 -2.254 -4.759 1.00 97.75 122 SER A O 1
ATOM 929 N N . LEU A 1 123 ? -3.235 -2.906 -2.872 1.00 97.69 123 LEU A N 1
ATOM 930 C CA . LEU A 1 123 ? -4.589 -2.531 -3.250 1.00 97.69 123 LEU A CA 1
ATOM 931 C C . LEU A 1 123 ? -5.256 -1.763 -2.107 1.00 97.69 123 LEU A C 1
ATOM 933 O O . LEU A 1 123 ? -5.082 -2.106 -0.933 1.00 97.69 123 LEU A O 1
ATOM 937 N N . ALA A 1 124 ? -6.083 -0.782 -2.452 1.00 97.56 124 ALA A N 1
ATOM 938 C CA . ALA A 1 124 ? -6.975 -0.093 -1.530 1.00 97.56 124 ALA A CA 1
ATOM 939 C C . ALA A 1 124 ? -8.387 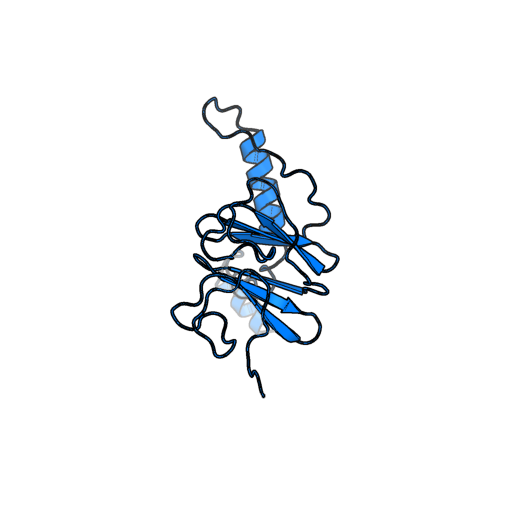0.012 -2.110 1.00 97.56 124 ALA A C 1
ATOM 941 O O . ALA A 1 124 ? -8.557 0.294 -3.293 1.00 97.56 124 ALA A O 1
ATOM 942 N N . LEU A 1 125 ? -9.395 -0.190 -1.260 1.00 96.75 125 LEU A N 1
ATOM 943 C CA . LEU A 1 125 ? -10.802 0.042 -1.582 1.00 96.75 125 LEU A CA 1
ATOM 944 C C . LEU A 1 125 ? -11.255 1.359 -0.952 1.00 96.75 125 LEU A C 1
ATOM 946 O O . LEU A 1 125 ? -11.251 1.496 0.278 1.00 96.75 125 LEU A O 1
ATOM 950 N N . LEU A 1 126 ? -11.669 2.305 -1.785 1.00 96.38 126 LEU A N 1
ATOM 951 C CA . LEU A 1 126 ? -12.237 3.576 -1.352 1.00 96.38 126 LEU A CA 1
ATOM 952 C C . LEU A 1 126 ? -13.710 3.417 -0.957 1.00 96.38 126 LEU A C 1
ATOM 954 O O . LEU A 1 126 ? -14.391 2.476 -1.370 1.00 96.38 126 LEU A O 1
ATOM 958 N N . ALA A 1 127 ? -14.215 4.351 -0.153 1.00 94.50 127 ALA A N 1
ATOM 959 C CA . ALA A 1 127 ? -15.598 4.348 0.325 1.00 94.50 127 ALA A CA 1
ATOM 960 C C . ALA A 1 127 ? -16.655 4.420 -0.795 1.00 94.50 127 ALA A C 1
ATOM 962 O O . ALA A 1 127 ? -17.786 3.976 -0.596 1.00 94.50 127 ALA A O 1
ATOM 963 N N . ASP A 1 128 ? -16.301 4.962 -1.962 1.00 94.06 128 ASP A N 1
ATOM 964 C CA . ASP A 1 128 ? -17.173 5.044 -3.140 1.00 94.06 128 ASP A CA 1
ATOM 965 C C . ASP A 1 128 ? -17.166 3.768 -4.005 1.00 94.06 128 ASP A C 1
ATOM 967 O O . ASP A 1 128 ? -17.902 3.685 -4.988 1.00 94.06 128 ASP A O 1
ATOM 971 N N . GLY A 1 129 ? -16.384 2.756 -3.617 1.00 93.69 129 GLY A N 1
ATOM 972 C CA . GLY A 1 129 ? -16.230 1.498 -4.343 1.00 93.69 129 GLY A CA 1
ATOM 973 C C . GLY A 1 129 ? -15.069 1.482 -5.339 1.00 93.69 129 GLY A C 1
ATOM 974 O O . GLY A 1 129 ? -14.801 0.428 -5.917 1.00 93.69 129 GLY A O 1
ATOM 975 N N . THR A 1 130 ? -14.360 2.599 -5.518 1.00 94.88 130 THR A N 1
ATOM 976 C CA . THR A 1 130 ? -13.170 2.674 -6.373 1.00 94.88 130 THR A CA 1
ATOM 977 C C . THR A 1 130 ? -12.053 1.805 -5.800 1.00 94.88 130 THR A C 1
ATOM 979 O O . THR A 1 130 ? -11.779 1.833 -4.596 1.00 94.88 130 THR A O 1
ATOM 982 N N . VAL A 1 131 ? -11.388 1.033 -6.661 1.00 96.62 131 VAL A N 1
ATOM 983 C CA . VAL A 1 131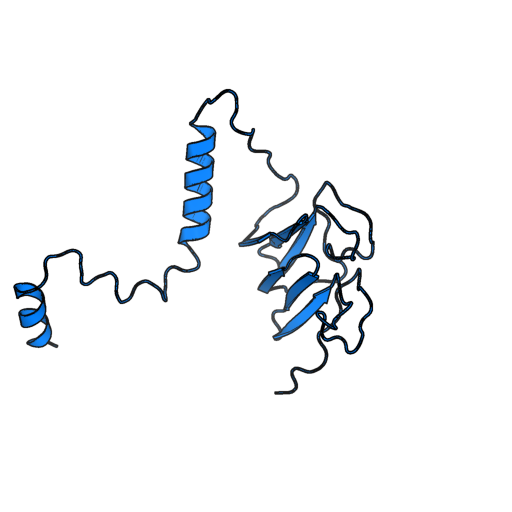 ? -10.205 0.250 -6.288 1.00 96.62 131 VAL A CA 1
ATOM 984 C C . VAL A 1 131 ? -8.968 0.931 -6.848 1.00 96.62 131 VAL A C 1
ATOM 986 O O . VAL A 1 131 ? -8.860 1.152 -8.052 1.00 96.62 131 VAL A O 1
ATOM 989 N N . MET A 1 132 ? -8.029 1.223 -5.957 1.00 97.94 132 MET A N 1
ATOM 990 C CA . MET A 1 132 ? -6.721 1.772 -6.287 1.00 97.94 132 MET A CA 1
ATOM 991 C C . MET A 1 132 ? -5.661 0.680 -6.146 1.00 97.94 132 MET A C 1
ATOM 993 O O . MET A 1 132 ? -5.706 -0.101 -5.194 1.00 97.94 132 MET A O 1
ATOM 997 N N . ALA A 1 133 ? -4.698 0.645 -7.059 1.00 97.62 133 ALA A N 1
ATOM 998 C CA . ALA A 1 133 ? -3.598 -0.310 -7.079 1.00 97.62 133 ALA A CA 1
ATOM 999 C C . ALA A 1 133 ? -2.257 0.405 -7.288 1.00 97.62 133 ALA A C 1
ATOM 1001 O O . ALA A 1 133 ? -2.200 1.440 -7.943 1.00 97.62 133 ALA A O 1
ATOM 1002 N N . TRP A 1 134 ? -1.173 -0.121 -6.720 1.00 98.50 134 TRP A N 1
ATOM 1003 C CA . TRP A 1 134 ? 0.192 0.355 -6.989 1.00 98.50 134 TRP A CA 1
ATOM 1004 C C . TRP A 1 134 ? 1.232 -0.735 -6.720 1.00 98.50 134 TRP A C 1
ATOM 1006 O O . TRP A 1 134 ? 0.948 -1.745 -6.071 1.00 98.50 134 TRP A O 1
ATOM 1016 N N . GLY A 1 135 ? 2.456 -0.525 -7.196 1.00 98.44 135 GLY A N 1
ATOM 1017 C CA . GLY A 1 135 ? 3.576 -1.451 -7.078 1.00 98.44 135 GLY A CA 1
ATOM 1018 C C . GLY A 1 135 ? 3.891 -2.191 -8.378 1.00 98.44 135 GLY A C 1
ATOM 1019 O O . GLY A 1 135 ? 3.717 -1.663 -9.475 1.00 98.44 135 GLY A O 1
ATOM 1020 N N . TRP A 1 136 ? 4.370 -3.427 -8.233 1.00 98.25 136 TRP A N 1
ATOM 1021 C CA . TRP A 1 136 ? 4.801 -4.287 -9.333 1.00 98.25 136 TRP A CA 1
ATOM 1022 C C . TRP A 1 136 ? 3.652 -4.641 -10.281 1.00 98.25 136 TRP A C 1
ATOM 1024 O O . TRP A 1 136 ? 2.630 -5.166 -9.833 1.00 98.25 136 TRP A O 1
ATOM 1034 N N . ASN A 1 137 ? 3.861 -4.419 -11.580 1.00 97.62 137 ASN A N 1
ATOM 1035 C CA . ASN A 1 137 ? 2.832 -4.550 -12.611 1.00 97.62 137 ASN A CA 1
ATOM 1036 C C . ASN A 1 137 ? 3.263 -5.353 -13.853 1.00 97.62 137 ASN A C 1
ATOM 1038 O O . ASN A 1 137 ? 2.579 -5.315 -14.871 1.00 97.62 137 ASN A O 1
ATOM 1042 N N . ALA A 1 138 ? 4.377 -6.092 -13.820 1.00 96.88 138 ALA A N 1
ATOM 1043 C CA . ALA A 1 138 ? 4.890 -6.755 -15.031 1.00 96.88 138 ALA A CA 1
ATOM 1044 C C . ALA A 1 138 ? 3.914 -7.757 -15.690 1.00 96.88 138 ALA A C 1
ATOM 1046 O O . ALA A 1 138 ? 4.099 -8.104 -16.853 1.00 96.88 138 ALA A O 1
ATOM 1047 N N . GLU A 1 139 ? 2.887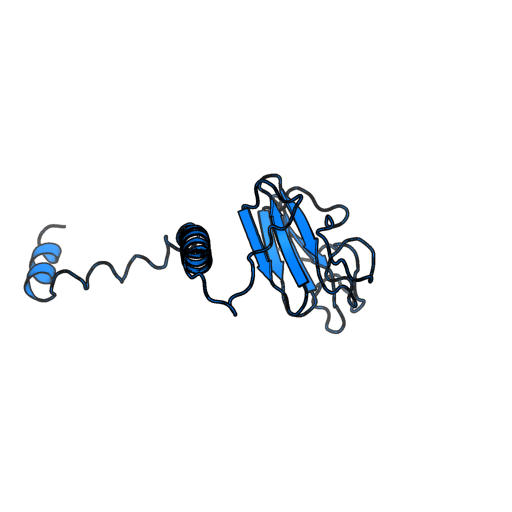 -8.214 -14.966 1.00 95.81 139 GLU A N 1
ATOM 1048 C CA . GLU A 1 139 ? 1.847 -9.128 -15.462 1.00 95.81 139 GLU A CA 1
ATOM 1049 C C . GLU A 1 139 ? 0.455 -8.461 -15.513 1.00 95.81 139 GLU A C 1
ATOM 1051 O O . GLU A 1 139 ? -0.557 -9.150 -15.650 1.00 95.81 139 GLU A O 1
ATOM 1056 N N . GLY A 1 140 ? 0.373 -7.134 -15.364 1.00 95.56 140 GLY A N 1
ATOM 1057 C CA . GLY A 1 140 ? -0.892 -6.394 -15.324 1.00 95.56 140 GLY A CA 1
ATOM 1058 C C . GLY A 1 140 ? -1.642 -6.501 -13.990 1.00 95.56 140 GLY A C 1
ATOM 1059 O O . GLY A 1 140 ? -2.867 -6.385 -13.961 1.00 95.56 140 GLY A O 1
ATOM 1060 N N . GLN A 1 141 ? -0.937 -6.747 -12.880 1.00 95.69 141 GLN A N 1
ATOM 1061 C CA . GLN A 1 141 ? -1.518 -6.905 -11.540 1.00 95.69 141 GLN A CA 1
ATOM 1062 C C . GLN A 1 141 ? -2.322 -5.681 -11.082 1.00 95.69 141 GLN A C 1
ATOM 1064 O O . GLN A 1 141 ? -3.245 -5.830 -10.282 1.00 95.69 141 GLN A O 1
ATOM 1069 N N . LEU A 1 142 ? -1.970 -4.487 -11.568 1.00 96.38 142 LEU A N 1
ATOM 1070 C CA . LEU A 1 142 ? -2.643 -3.240 -11.208 1.00 96.38 142 LEU A CA 1
ATOM 1071 C C . LEU A 1 142 ? -3.958 -3.045 -11.962 1.00 96.38 142 LEU A C 1
ATOM 1073 O O . LEU A 1 142 ? -4.770 -2.220 -11.561 1.00 96.38 142 LEU A O 1
ATOM 1077 N N . GLY A 1 143 ? -4.178 -3.789 -13.050 1.00 95.38 143 GLY A N 1
ATOM 1078 C CA . GLY A 1 143 ? -5.402 -3.703 -13.842 1.00 95.38 143 GLY A CA 1
ATOM 1079 C C . GLY A 1 143 ? -5.669 -2.314 -14.427 1.00 95.38 143 GLY A C 1
ATOM 1080 O O . GLY A 1 143 ? -6.803 -2.023 -14.778 1.00 95.38 143 GLY A O 1
ATOM 1081 N N . ASP A 1 144 ? -4.654 -1.461 -14.558 1.00 94.75 144 ASP A N 1
ATOM 1082 C CA . ASP A 1 144 ? -4.737 -0.096 -15.103 1.00 94.75 144 ASP A CA 1
ATOM 1083 C C . ASP A 1 144 ? -4.621 -0.053 -16.643 1.00 94.75 144 ASP A C 1
ATOM 1085 O O . ASP A 1 144 ? -4.459 1.003 -17.252 1.00 94.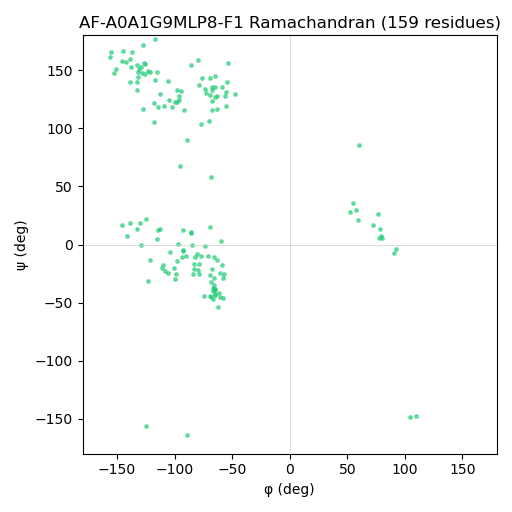75 144 ASP A O 1
ATOM 1089 N N . GLY A 1 145 ? -4.671 -1.223 -17.288 1.00 94.88 145 GLY A N 1
ATOM 1090 C CA . GLY A 1 145 ? -4.473 -1.376 -18.729 1.00 94.88 145 GLY A CA 1
ATOM 1091 C C . GLY A 1 145 ? -3.009 -1.315 -19.174 1.00 94.88 145 GLY A C 1
ATOM 1092 O O . GLY A 1 145 ? -2.749 -1.354 -20.379 1.00 94.88 145 GLY A O 1
ATOM 1093 N N . THR A 1 146 ? -2.060 -1.246 -18.238 1.00 95.12 146 THR A N 1
ATOM 1094 C CA . THR A 1 146 ? -0.620 -1.239 -18.514 1.00 95.12 146 THR A CA 1
ATOM 1095 C C . THR A 1 146 ? 0.071 -2.469 -17.916 1.00 95.12 146 THR A C 1
ATOM 1097 O O . THR A 1 146 ? -0.561 -3.311 -17.277 1.00 95.12 146 THR A O 1
ATOM 1100 N N . ALA A 1 147 ? 1.377 -2.587 -18.164 1.00 96.94 147 ALA A N 1
ATOM 1101 C CA . ALA A 1 147 ? 2.257 -3.549 -17.499 1.00 96.94 147 ALA A CA 1
ATOM 1102 C C . ALA A 1 147 ? 3.469 -2.849 -16.849 1.00 96.94 147 ALA A C 1
ATOM 1104 O O . ALA A 1 147 ? 4.518 -3.460 -16.640 1.00 96.94 147 ALA A O 1
ATOM 1105 N N . ASP A 1 148 ? 3.335 -1.546 -16.581 1.00 97.50 148 ASP A N 1
ATOM 1106 C CA . ASP A 1 148 ? 4.387 -0.711 -16.007 1.00 97.50 148 ASP A CA 1
ATOM 1107 C C . ASP A 1 148 ? 4.180 -0.571 -14.496 1.00 97.50 148 ASP A C 1
ATOM 1109 O O . ASP A 1 148 ? 3.059 -0.333 -14.039 1.00 97.50 148 ASP A O 1
ATOM 1113 N N . ASP A 1 149 ? 5.253 -0.751 -13.718 1.00 98.25 149 ASP A N 1
ATOM 1114 C CA . ASP A 1 149 ? 5.232 -0.583 -12.260 1.00 98.25 149 ASP A CA 1
ATOM 1115 C C . ASP A 1 149 ? 4.787 0.851 -11.906 1.00 98.25 149 ASP A C 1
ATOM 1117 O O . ASP A 1 149 ? 5.286 1.822 -12.481 1.00 98.25 149 ASP A O 1
ATOM 1121 N N . GLN A 1 150 ? 3.891 0.998 -10.926 1.00 98.25 150 GLN A N 1
ATOM 1122 C CA . GLN A 1 150 ? 3.369 2.306 -10.511 1.00 98.25 150 GLN A CA 1
ATOM 1123 C C . GLN A 1 150 ? 3.805 2.631 -9.085 1.00 98.25 150 GLN A C 1
ATOM 1125 O O . GLN A 1 150 ? 3.432 1.946 -8.136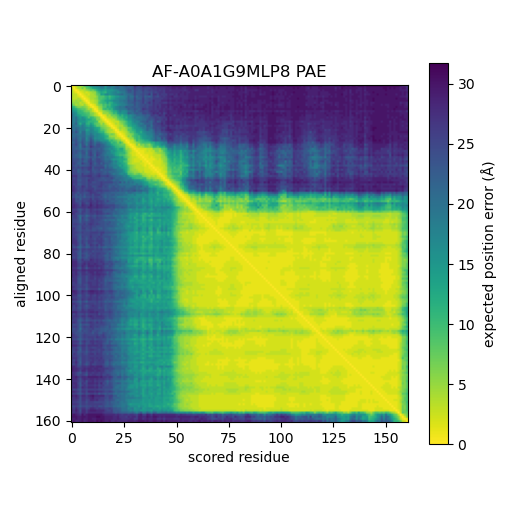 1.00 98.25 150 GLN A O 1
ATOM 1130 N N . ALA A 1 151 ? 4.566 3.714 -8.920 1.00 98.25 151 ALA A N 1
ATOM 1131 C CA . ALA A 1 151 ? 4.986 4.203 -7.604 1.00 98.25 151 ALA A CA 1
ATOM 1132 C C . ALA A 1 151 ? 3.913 5.028 -6.877 1.00 98.25 151 ALA A C 1
ATOM 1134 O O . ALA A 1 151 ? 4.090 5.367 -5.709 1.00 98.25 151 ALA A O 1
ATOM 1135 N N . ALA A 1 152 ? 2.816 5.361 -7.554 1.00 98.12 152 ALA A N 1
ATOM 1136 C CA . ALA A 1 152 ? 1.661 6.050 -6.994 1.00 98.12 152 ALA A CA 1
ATOM 1137 C C . ALA A 1 152 ? 0.385 5.238 -7.278 1.00 98.12 152 ALA A C 1
ATOM 1139 O O . ALA A 1 152 ? 0.367 4.477 -8.248 1.00 98.12 152 ALA A O 1
ATOM 1140 N N . PRO A 1 153 ? -0.674 5.386 -6.462 1.00 98.19 153 PRO A N 1
ATOM 1141 C CA . PRO A 1 153 ? -1.950 4.731 -6.713 1.00 98.19 153 PRO A CA 1
ATOM 1142 C C . PRO A 1 153 ? -2.521 5.076 -8.088 1.00 98.19 153 PRO A C 1
ATOM 1144 O O . PRO A 1 153 ? -2.694 6.246 -8.428 1.00 98.19 153 PRO A O 1
ATOM 1147 N N . VAL A 1 154 ? -2.867 4.042 -8.846 1.00 97.19 154 VAL A N 1
ATOM 1148 C CA . VAL A 1 154 ? -3.632 4.125 -10.089 1.00 97.19 154 VAL A CA 1
ATOM 1149 C C . VAL A 1 154 ? -4.974 3.429 -9.912 1.00 97.19 154 VAL A C 1
ATOM 1151 O O . VAL A 1 154 ? -5.104 2.486 -9.133 1.00 97.19 154 VAL A O 1
ATOM 1154 N N . GLU A 1 155 ? -5.992 3.910 -10.612 1.00 96.31 155 GLU A N 1
ATOM 1155 C CA . GLU A 1 155 ? -7.311 3.287 -10.591 1.00 96.31 155 GLU A CA 1
ATOM 1156 C C . GLU A 1 155 ? -7.298 1.985 -11.403 1.00 96.31 155 GLU A C 1
ATOM 1158 O O . GLU A 1 155 ? -6.808 1.943 -12.537 1.00 96.31 155 GLU A O 1
ATOM 1163 N N . VAL A 1 156 ? -7.871 0.921 -10.838 1.00 95.62 156 VAL A N 1
ATOM 1164 C CA . VAL A 1 156 ? -8.079 -0.337 -11.562 1.00 95.62 156 VAL A CA 1
ATOM 1165 C C . VAL A 1 156 ? -9.126 -0.100 -12.653 1.00 95.62 156 VAL A C 1
ATOM 1167 O O . VAL A 1 156 ? -10.293 0.177 -12.376 1.00 95.62 156 VAL A O 1
ATOM 1170 N N . SER A 1 157 ? -8.719 -0.225 -13.915 1.00 85.38 157 SER A N 1
ATOM 1171 C CA . SER A 1 157 ? -9.566 0.036 -15.075 1.00 85.38 157 SER A CA 1
ATOM 1172 C C . SER A 1 157 ? -10.686 -1.001 -15.196 1.00 85.38 157 SER A C 1
ATOM 1174 O O . SER A 1 157 ? -10.452 -2.198 -15.346 1.00 85.38 157 SER A O 1
ATOM 1176 N N . SER A 1 158 ? -11.926 -0.511 -15.226 1.00 63.12 158 SER A N 1
ATOM 1177 C CA . SER A 1 158 ? -13.167 -1.258 -15.480 1.00 63.12 158 SER A CA 1
ATOM 1178 C C . SER A 1 158 ? -13.494 -2.396 -14.501 1.00 63.12 158 SER A C 1
ATOM 1180 O O . SER A 1 158 ? -13.358 -3.578 -14.805 1.00 63.12 158 SER A O 1
ATOM 1182 N N . VAL A 1 159 ? -14.150 -2.035 -13.396 1.00 54.00 159 VAL A N 1
ATOM 1183 C CA . VAL A 1 159 ? -15.317 -2.803 -12.933 1.00 54.00 159 VAL A CA 1
ATOM 1184 C C . VAL A 1 159 ? -16.567 -2.101 -13.476 1.00 54.00 159 VAL A C 1
ATOM 1186 O O . VAL A 1 159 ? -17.330 -1.485 -12.739 1.00 54.00 159 VAL A O 1
ATOM 1189 N N . THR A 1 160 ? -16.772 -2.113 -14.798 1.00 43.16 160 THR A N 1
ATOM 1190 C CA . THR A 1 160 ? -18.123 -1.859 -15.325 1.00 43.16 160 THR A CA 1
ATOM 1191 C C . THR A 1 160 ? -18.964 -3.077 -14.968 1.00 43.16 160 THR A C 1
ATOM 1193 O O . THR A 1 160 ? -18.739 -4.151 -15.528 1.00 43.16 160 THR A O 1
ATOM 1196 N N . ALA A 1 161 ? -19.844 -2.904 -13.980 1.00 40.06 161 ALA A N 1
ATOM 1197 C CA . ALA A 1 161 ? -20.841 -3.888 -13.561 1.00 40.06 161 ALA A CA 1
ATOM 1198 C C . ALA A 1 161 ? -21.783 -4.298 -14.704 1.00 40.06 161 ALA A C 1
ATOM 1200 O O . ALA A 1 161 ? -22.062 -3.448 -15.583 1.00 40.06 161 ALA A O 1
#

Radius of gyration: 21.27 Å; Cα contacts (8 Å, |Δi|>4): 299; chains: 1; bounding box: 57×48×49 Å

Sequence (161 aa):
MGEVYRAVHRELGRPAALELLLPALAMQEEFAARFVREARVMQSLDHPGIAYLVTVSGLTDVITIAAGDRFSLALCRNGRVTTWGANERGQLGNGTFDDQPLPVDVLDLTEVTAVSTSTQHSLALLADGTVMAWGWNAEGQLGDGTADDQAAPVEVSSVTA

Foldseek 3Di:
DPPVVVVVPPPDDDPPPPPPPPPVPPPQPVVVVVVVVVVVVLVVPPDPPRDDDDDQPPDDQFRDKEDAQFKIWTAHPQQWIWMAGQQCLLQRQCQDSDGHNHIDTHPPGGQFDDKYDYNFKIWTAHPVRWIWIAGQQCPPPRCQPDRHGHNHTDTNPDPPD

Organism: NCBI:txid1137991

Secondary structure (DSSP, 8-state):
--SHHHHHHHHS-TTSSSTTSSTTT-TTTHHHHHHHHHHHHHHH---TTSPPPPP-TT--SEEEEEE-SSEEEEEETTS-EEEEE--TTSTT-SS--S-EEEEEEPTT--SEEEEEE-SSEEEEEETTS-EEEEE--TTSTT-SS--S-EEEEEE-S----